Protein AF-A0A7Y5I190-F1 (afdb_monomer_lite)

Foldseek 3Di:
DVVVVVVVVVVVVVVPDPQQCWDWDAPVVVRDIDIGRDAWDWDWDFDQFLNDTWIKIKTWDDTPNDIDMDIDTDDPDPVCVVRRVVVVVVVVVVVDPDDD

Structure (mmCIF, N/CA/C/O backbone):
data_AF-A0A7Y5I190-F1
#
_entry.id   AF-A0A7Y5I190-F1
#
loop_
_atom_site.group_PDB
_atom_site.id
_atom_site.type_symbol
_atom_site.label_atom_id
_atom_site.label_alt_id
_atom_site.label_comp_id
_atom_site.label_asym_id
_atom_site.label_entity_id
_atom_site.label_seq_id
_atom_site.pdbx_PDB_ins_code
_atom_site.Cartn_x
_atom_site.Cartn_y
_atom_site.Cartn_z
_atom_site.occupancy
_atom_site.B_iso_or_equiv
_atom_site.auth_seq_id
_atom_site.auth_comp_id
_atom_site.auth_asym_id
_atom_site.auth_atom_id
_atom_site.pdbx_PDB_model_num
ATOM 1 N N . MET A 1 1 ? 42.338 -8.702 -14.080 1.00 54.78 1 MET A N 1
ATOM 2 C CA . MET A 1 1 ? 41.986 -7.382 -13.494 1.00 54.78 1 MET A CA 1
ATOM 3 C C . MET A 1 1 ? 41.128 -6.496 -14.402 1.00 54.78 1 MET A C 1
ATOM 5 O O . MET A 1 1 ? 40.076 -6.086 -13.943 1.00 54.78 1 MET A O 1
ATOM 9 N N . LYS A 1 2 ? 41.489 -6.226 -15.670 1.00 59.78 2 LYS A N 1
ATOM 10 C CA . LYS A 1 2 ? 40.687 -5.365 -16.580 1.00 59.78 2 LYS A CA 1
ATOM 11 C C . LYS A 1 2 ? 39.249 -5.853 -16.837 1.00 59.78 2 LYS A C 1
ATOM 13 O O . LYS A 1 2 ? 38.330 -5.047 -16.836 1.00 59.78 2 LYS A O 1
ATOM 18 N N . ILE A 1 3 ? 39.055 -7.167 -16.978 1.00 68.62 3 ILE A N 1
ATOM 19 C CA . ILE A 1 3 ? 37.728 -7.774 -17.205 1.00 68.62 3 ILE A CA 1
ATOM 20 C C . ILE A 1 3 ? 36.817 -7.602 -15.976 1.00 68.62 3 ILE A C 1
ATOM 22 O O . ILE A 1 3 ? 35.641 -7.294 -16.115 1.00 68.62 3 ILE A O 1
ATOM 26 N N . ILE A 1 4 ? 37.381 -7.712 -14.768 1.00 73.69 4 ILE A N 1
ATOM 27 C CA . ILE A 1 4 ? 36.642 -7.558 -13.504 1.00 73.69 4 ILE A CA 1
ATOM 28 C C . ILE A 1 4 ? 36.184 -6.103 -13.327 1.00 73.69 4 ILE A C 1
ATOM 30 O O . ILE A 1 4 ? 35.048 -5.858 -12.936 1.00 73.69 4 ILE A O 1
ATOM 34 N N . LEU A 1 5 ? 37.040 -5.137 -13.682 1.00 74.31 5 LEU A N 1
ATOM 35 C CA . LEU A 1 5 ? 36.702 -3.713 -13.621 1.00 74.31 5 LEU A CA 1
ATOM 36 C C . LEU A 1 5 ? 35.617 -3.330 -14.644 1.00 74.31 5 LEU A C 1
ATOM 38 O O . LEU A 1 5 ? 34.714 -2.564 -14.319 1.00 74.31 5 LEU A O 1
ATOM 42 N N . GLY A 1 6 ? 35.665 -3.903 -15.852 1.00 80.00 6 GLY A N 1
ATOM 43 C CA . GLY A 1 6 ? 34.628 -3.704 -16.869 1.00 80.00 6 GLY A CA 1
ATOM 44 C C . GLY A 1 6 ? 33.269 -4.284 -16.462 1.00 80.00 6 GLY A C 1
ATOM 45 O O . GLY A 1 6 ? 32.241 -3.639 -16.651 1.00 80.00 6 GLY A O 1
ATOM 46 N N . MET A 1 7 ? 33.260 -5.465 -15.840 1.00 78.50 7 MET A N 1
ATOM 47 C CA . MET A 1 7 ? 32.030 -6.117 -15.381 1.00 78.50 7 MET A CA 1
ATOM 48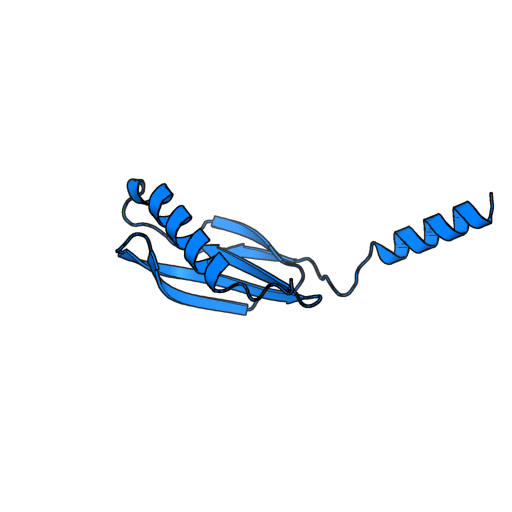 C C . MET A 1 7 ? 31.394 -5.387 -14.189 1.00 78.50 7 MET A C 1
ATOM 50 O O . MET A 1 7 ? 30.175 -5.240 -14.140 1.00 78.50 7 MET A O 1
ATOM 54 N N . ALA A 1 8 ? 32.212 -4.860 -13.272 1.00 77.44 8 ALA A N 1
ATOM 55 C CA . ALA A 1 8 ? 31.733 -4.022 -12.175 1.00 77.44 8 ALA A CA 1
ATOM 56 C C . ALA A 1 8 ? 31.086 -2.723 -12.686 1.00 77.44 8 ALA A C 1
ATOM 58 O O . ALA A 1 8 ? 30.018 -2.344 -12.214 1.00 77.44 8 ALA A O 1
ATOM 59 N N . ALA A 1 9 ? 31.685 -2.072 -13.690 1.00 77.94 9 ALA A N 1
ATOM 60 C CA . ALA A 1 9 ? 31.123 -0.859 -14.283 1.00 77.94 9 ALA A CA 1
ATOM 61 C C . ALA A 1 9 ? 29.765 -1.116 -14.965 1.00 77.94 9 ALA A C 1
ATOM 63 O O . ALA A 1 9 ? 28.830 -0.339 -14.783 1.00 77.94 9 ALA A O 1
ATOM 64 N N . LEU A 1 10 ? 29.625 -2.230 -15.692 1.00 77.25 10 LEU A N 1
ATOM 65 C CA . LEU A 1 10 ? 28.369 -2.588 -16.359 1.00 77.25 10 LEU A CA 1
ATOM 66 C C . LEU A 1 10 ? 27.243 -2.906 -15.355 1.00 77.25 10 LEU A C 1
ATOM 68 O O . LEU A 1 10 ? 26.099 -2.508 -15.565 1.00 77.25 10 LEU A O 1
ATOM 72 N N . ALA A 1 11 ? 27.574 -3.564 -14.238 1.00 75.00 11 ALA A N 1
ATOM 73 C CA . ALA A 1 11 ? 26.622 -3.862 -13.167 1.00 75.00 11 ALA A CA 1
ATOM 74 C C . ALA A 1 11 ? 26.097 -2.592 -12.470 1.00 75.00 11 ALA A C 1
ATOM 76 O O . ALA A 1 11 ? 24.920 -2.521 -12.125 1.00 75.00 11 ALA A O 1
ATOM 77 N N . ILE A 1 12 ? 26.943 -1.568 -12.310 1.00 74.75 12 ILE A N 1
ATOM 78 C CA . ILE A 1 12 ? 26.544 -0.280 -11.722 1.00 74.75 12 ILE A CA 1
ATOM 79 C C . ILE A 1 12 ? 25.584 0.477 -12.653 1.00 74.75 12 ILE A C 1
ATOM 81 O O . ILE A 1 12 ? 24.626 1.081 -12.176 1.00 74.75 12 ILE A O 1
ATOM 85 N N . LEU A 1 13 ? 25.786 0.418 -13.975 1.00 69.62 13 LEU A N 1
ATOM 86 C CA . LEU A 1 13 ? 24.873 1.054 -14.935 1.00 69.62 13 LEU A CA 1
ATOM 87 C C . LEU A 1 13 ? 23.501 0.368 -14.975 1.00 69.62 13 LEU A C 1
ATOM 89 O O . LEU A 1 13 ? 22.491 1.058 -15.077 1.00 69.62 13 LEU A O 1
ATOM 93 N N . ALA A 1 14 ? 23.452 -0.960 -14.838 1.00 65.62 14 ALA A N 1
ATOM 94 C CA . ALA A 1 14 ? 22.190 -1.697 -14.743 1.00 65.62 14 ALA A CA 1
ATOM 95 C C . ALA A 1 14 ? 21.414 -1.407 -13.440 1.00 65.62 14 ALA A C 1
ATOM 97 O O . ALA A 1 14 ? 20.200 -1.595 -13.398 1.00 65.62 14 ALA A O 1
ATOM 98 N N . ALA A 1 15 ? 22.086 -0.925 -12.386 1.00 63.56 15 ALA A N 1
ATOM 99 C CA . ALA A 1 15 ? 21.438 -0.536 -11.132 1.00 63.56 15 ALA A CA 1
ATOM 100 C C . ALA A 1 15 ? 20.673 0.801 -11.230 1.00 63.56 15 ALA A C 1
ATOM 102 O O . ALA A 1 15 ? 19.763 1.049 -10.439 1.00 63.56 15 ALA A O 1
ATOM 103 N N . CYS A 1 16 ? 20.987 1.649 -12.215 1.00 67.19 16 CYS A N 1
ATOM 104 C CA . CYS A 1 16 ? 20.157 2.797 -12.569 1.00 67.19 16 CYS A CA 1
ATOM 105 C C . CYS A 1 16 ? 19.048 2.330 -13.522 1.00 67.19 16 CYS A C 1
ATOM 107 O O . CYS A 1 16 ? 19.223 2.391 -14.734 1.00 67.19 16 CYS A O 1
ATOM 109 N N . SER A 1 17 ? 17.914 1.853 -12.994 1.00 67.00 17 SER A N 1
ATOM 110 C CA . SER A 1 17 ? 16.752 1.491 -13.824 1.00 67.00 17 SER A CA 1
ATOM 111 C C . SER A 1 17 ? 15.957 2.747 -14.214 1.00 67.00 17 SER A C 1
ATOM 113 O O . SER A 1 17 ? 15.251 3.295 -13.364 1.00 67.00 17 SER A O 1
ATOM 115 N N . PRO A 1 18 ? 16.016 3.223 -15.478 1.00 68.88 18 PRO A N 1
ATOM 116 C CA . PRO A 1 18 ? 15.226 4.376 -15.915 1.00 68.88 18 PRO A CA 1
ATOM 117 C C . PRO A 1 18 ? 13.719 4.083 -15.932 1.00 68.88 18 PRO A C 1
ATOM 119 O O . PRO A 1 18 ? 12.922 5.020 -15.942 1.00 68.88 18 PRO A O 1
ATOM 122 N N . ALA A 1 19 ? 13.326 2.805 -15.927 1.00 76.81 19 ALA A N 1
ATOM 123 C CA . ALA A 1 19 ? 11.929 2.397 -15.889 1.00 76.81 19 ALA A CA 1
ATOM 124 C C . ALA A 1 19 ? 11.276 2.638 -14.516 1.00 76.81 19 ALA A C 1
ATOM 126 O O . ALA A 1 19 ? 10.074 2.885 -14.443 1.00 76.81 19 ALA A O 1
ATOM 127 N N . LEU A 1 20 ? 12.068 2.637 -13.435 1.00 87.81 20 LEU A N 1
ATOM 128 C CA . LEU A 1 20 ? 11.606 2.927 -12.076 1.00 87.81 20 LEU A CA 1
ATOM 129 C C . LEU A 1 20 ? 11.921 4.383 -11.717 1.00 87.81 20 LEU A C 1
ATOM 131 O O . LEU A 1 20 ? 12.926 4.710 -11.084 1.00 87.81 20 LEU A O 1
ATOM 135 N N . ASN A 1 21 ? 11.035 5.281 -12.129 1.00 88.94 21 ASN A N 1
ATOM 136 C CA . ASN A 1 21 ? 11.102 6.699 -11.811 1.00 88.94 21 ASN A CA 1
ATOM 137 C C . ASN A 1 21 ? 10.549 6.968 -10.400 1.00 88.94 21 ASN A C 1
ATOM 139 O O . ASN A 1 21 ? 9.392 7.360 -10.234 1.00 88.94 21 ASN A O 1
ATOM 143 N N . TRP A 1 22 ? 11.386 6.735 -9.386 1.00 90.38 22 TRP A N 1
ATOM 144 C CA . TRP A 1 22 ? 11.035 6.927 -7.978 1.00 90.38 22 TRP A CA 1
ATOM 145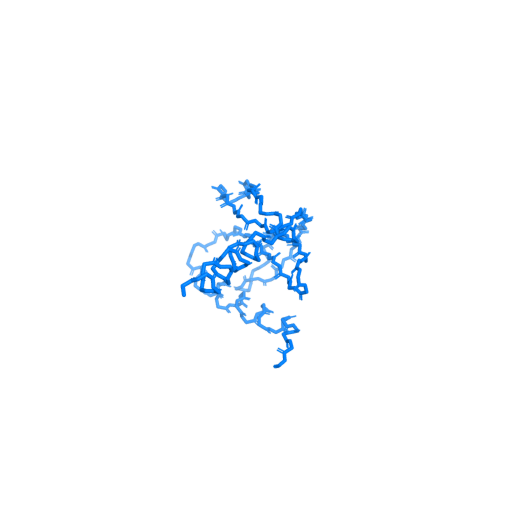 C C . TRP A 1 22 ? 10.682 8.379 -7.660 1.00 90.38 22 TRP A C 1
ATOM 147 O O . TRP A 1 22 ? 11.477 9.299 -7.865 1.00 90.38 22 TRP A O 1
ATOM 157 N N . ARG A 1 23 ? 9.479 8.581 -7.124 1.00 92.50 23 ARG A N 1
ATOM 158 C CA . ARG A 1 23 ? 8.933 9.888 -6.755 1.00 92.50 23 ARG A CA 1
ATOM 159 C C . ARG A 1 23 ? 8.269 9.812 -5.395 1.00 92.50 23 ARG A C 1
ATOM 161 O O . ARG A 1 23 ? 7.575 8.847 -5.082 1.00 92.50 23 ARG A O 1
ATOM 168 N N . GLN A 1 24 ? 8.434 10.875 -4.617 1.00 95.25 24 GLN A N 1
ATOM 169 C CA . GLN A 1 24 ? 7.688 11.055 -3.380 1.00 95.25 24 GLN A CA 1
ATOM 170 C C . GLN A 1 24 ? 6.252 11.480 -3.682 1.00 95.25 24 GLN A C 1
ATOM 172 O O . GLN A 1 24 ? 6.008 12.349 -4.520 1.00 95.25 24 GLN A O 1
ATOM 177 N N . VAL A 1 25 ? 5.306 10.865 -2.982 1.00 93.75 25 VAL A N 1
ATOM 178 C CA . VAL A 1 25 ? 3.870 11.112 -3.112 1.00 93.75 25 VAL A CA 1
ATOM 179 C C . VAL A 1 25 ? 3.281 11.343 -1.725 1.00 93.75 25 VAL A C 1
ATOM 181 O O . VAL A 1 25 ? 3.641 10.660 -0.767 1.00 93.75 25 VAL A O 1
ATOM 184 N N . SER A 1 26 ? 2.389 12.326 -1.605 1.00 93.50 26 SER A N 1
ATOM 185 C CA . SER A 1 26 ? 1.765 12.689 -0.329 1.00 93.50 26 SER A CA 1
ATOM 186 C C . SER A 1 26 ? 0.388 12.039 -0.184 1.00 93.50 26 SER A C 1
ATOM 188 O O . SER A 1 26 ? -0.492 12.210 -1.036 1.00 93.50 26 SER A O 1
ATOM 190 N N . LEU A 1 27 ? 0.203 11.294 0.905 1.00 90.38 27 LEU A N 1
ATOM 191 C CA . LEU A 1 27 ? -1.079 10.789 1.388 1.00 90.38 27 LEU A CA 1
ATOM 192 C C . LEU A 1 27 ? -1.563 11.742 2.482 1.00 90.38 27 LEU A C 1
ATOM 194 O O . LEU A 1 27 ? -1.387 11.478 3.675 1.00 90.38 27 LEU A O 1
ATOM 198 N N . ALA A 1 28 ? -2.133 12.876 2.072 1.00 89.56 28 ALA A N 1
ATOM 199 C CA . ALA A 1 28 ? -2.594 13.923 2.983 1.00 89.56 28 ALA A CA 1
ATOM 200 C C . ALA A 1 28 ? -3.594 13.390 4.026 1.00 89.56 28 ALA A C 1
ATOM 202 O O . ALA A 1 28 ? -3.581 13.818 5.177 1.00 89.56 28 ALA A O 1
ATOM 203 N N . GLU A 1 29 ? -4.395 12.395 3.650 1.00 88.75 29 GLU A N 1
ATOM 204 C CA . GLU A 1 29 ? -5.436 11.771 4.469 1.00 88.75 29 GLU A CA 1
ATOM 205 C C . GLU A 1 29 ? -4.868 11.030 5.691 1.00 88.75 29 GLU A C 1
ATOM 207 O O . GLU A 1 29 ? -5.516 10.940 6.741 1.00 88.75 29 GLU A O 1
ATOM 212 N N . ALA A 1 30 ? -3.637 10.531 5.551 1.00 87.38 30 ALA A N 1
ATOM 213 C CA . ALA A 1 30 ? -2.887 9.837 6.591 1.00 87.38 30 ALA A CA 1
ATOM 214 C C . ALA A 1 30 ? -1.727 10.673 7.161 1.00 87.38 30 ALA A C 1
ATOM 216 O O . ALA A 1 30 ? -1.087 10.240 8.115 1.00 87.38 30 ALA A O 1
ATOM 217 N N . GLY A 1 31 ? -1.435 11.847 6.588 1.00 92.06 31 GLY A N 1
ATOM 218 C CA . GLY A 1 31 ? -0.238 12.622 6.923 1.00 92.06 31 GLY A CA 1
ATOM 219 C C . GLY A 1 31 ? 1.067 11.881 6.605 1.00 92.06 31 GLY A C 1
ATOM 220 O O . GLY A 1 31 ? 2.056 12.055 7.312 1.00 92.06 31 GLY A O 1
ATOM 221 N N . LEU A 1 32 ? 1.064 11.024 5.576 1.00 91.19 32 LEU A N 1
ATOM 222 C CA . LEU A 1 32 ? 2.200 10.172 5.212 1.00 91.19 32 LEU A CA 1
ATOM 223 C C . LEU A 1 32 ? 2.796 10.574 3.864 1.00 91.19 32 LEU A C 1
ATOM 225 O O . LEU A 1 32 ? 2.101 11.057 2.972 1.00 91.19 32 LEU A O 1
ATOM 229 N N . VAL A 1 33 ? 4.086 10.293 3.696 1.00 94.88 33 VAL A N 1
ATOM 230 C CA . VAL A 1 33 ? 4.774 10.359 2.405 1.00 94.88 33 VAL A CA 1
ATOM 231 C C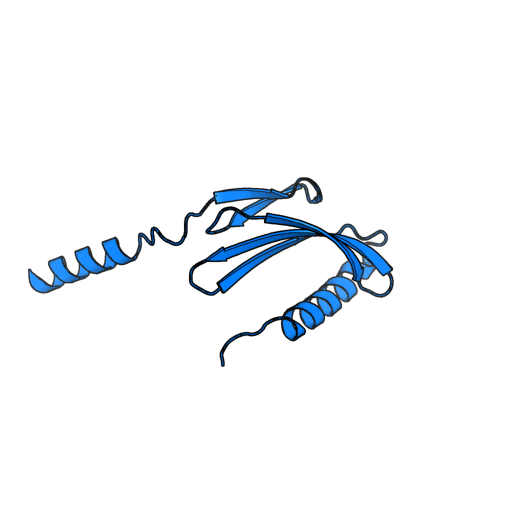 . VAL A 1 33 ? 5.225 8.954 2.037 1.00 94.88 33 VAL A C 1
ATOM 233 O O . VAL A 1 33 ? 5.850 8.269 2.845 1.00 94.88 33 VAL A O 1
ATOM 236 N N . ALA A 1 34 ? 4.913 8.532 0.817 1.00 94.38 34 ALA A N 1
ATOM 237 C CA . ALA A 1 34 ? 5.379 7.273 0.253 1.00 94.38 34 ALA A CA 1
ATOM 238 C C . ALA A 1 34 ? 6.262 7.531 -0.973 1.00 94.38 34 ALA A C 1
ATOM 240 O O . ALA A 1 34 ? 6.234 8.616 -1.550 1.00 94.38 34 ALA A O 1
ATOM 24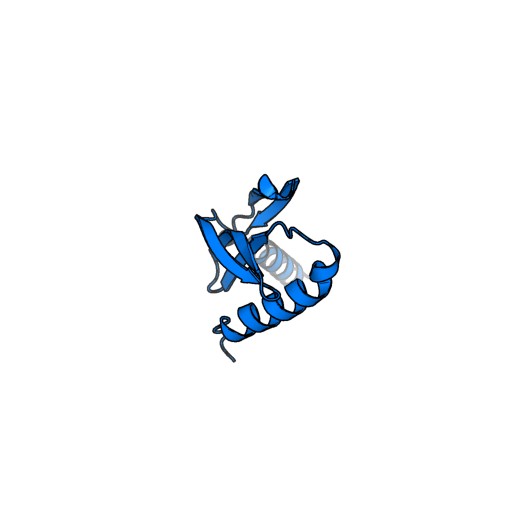1 N N . SER A 1 35 ? 7.045 6.530 -1.372 1.00 95.44 35 SER A N 1
ATOM 242 C CA . SER A 1 35 ? 7.831 6.560 -2.606 1.00 95.44 35 SER A CA 1
ATOM 243 C C . SER A 1 35 ? 7.260 5.536 -3.580 1.00 95.44 35 SER A C 1
ATOM 245 O O . SER A 1 35 ? 7.141 4.364 -3.223 1.00 95.44 35 SER A O 1
ATOM 247 N N . LEU A 1 36 ? 6.888 5.974 -4.782 1.00 95.56 36 LEU A N 1
ATOM 248 C CA . LEU A 1 36 ? 6.384 5.106 -5.850 1.00 95.56 36 LEU A CA 1
ATOM 249 C C . LEU A 1 36 ? 7.308 5.187 -7.073 1.00 95.56 36 LEU A C 1
ATOM 251 O O . LEU A 1 36 ? 7.828 6.266 -7.355 1.00 95.56 36 LEU A O 1
ATOM 255 N N . PRO A 1 37 ? 7.515 4.081 -7.811 1.00 94.50 37 PRO A N 1
ATOM 256 C CA . PRO A 1 37 ? 8.457 4.020 -8.933 1.00 94.50 37 PRO A CA 1
ATOM 257 C C . PRO A 1 37 ? 7.904 4.611 -10.240 1.00 94.50 37 PRO A C 1
ATOM 259 O O . PRO A 1 37 ? 8.521 4.489 -11.294 1.00 94.50 37 PRO A O 1
ATOM 262 N N . CYS A 1 38 ? 6.722 5.218 -10.201 1.00 93.19 38 CYS A N 1
ATOM 263 C CA . CYS A 1 38 ? 6.034 5.792 -11.346 1.00 93.19 38 CYS A CA 1
ATOM 264 C C . CYS A 1 38 ? 5.084 6.900 -10.883 1.00 93.19 38 CYS A C 1
ATOM 266 O O . CYS A 1 38 ? 4.874 7.113 -9.686 1.00 93.19 38 CYS A O 1
ATOM 268 N N . LYS A 1 39 ? 4.512 7.641 -11.839 1.00 94.06 39 LYS A N 1
ATOM 269 C CA . LYS A 1 39 ? 3.453 8.610 -11.543 1.00 94.06 39 LYS A CA 1
ATOM 270 C C . LYS A 1 39 ? 2.197 7.841 -11.105 1.00 94.06 39 LYS A C 1
ATOM 272 O O . LYS A 1 39 ? 1.700 7.062 -11.914 1.00 94.06 39 LYS A O 1
ATOM 277 N N . PRO A 1 40 ? 1.683 8.049 -9.882 1.00 95.31 40 PRO A N 1
ATOM 278 C CA . PRO A 1 40 ? 0.488 7.352 -9.438 1.00 95.31 40 PRO A CA 1
ATOM 279 C C . PRO A 1 40 ? -0.789 7.983 -9.975 1.00 95.31 40 PRO A C 1
ATOM 281 O O . PRO A 1 40 ? -0.886 9.209 -10.099 1.00 95.31 40 PRO A O 1
ATOM 284 N N . ASP A 1 41 ? -1.791 7.135 -10.149 1.00 95.25 41 ASP A N 1
ATOM 285 C CA . ASP A 1 41 ? -3.186 7.542 -10.181 1.00 95.25 41 ASP A CA 1
ATOM 286 C C . ASP A 1 41 ? -3.767 7.475 -8.766 1.00 95.25 41 ASP A C 1
ATOM 288 O O . ASP A 1 41 ? -3.337 6.670 -7.933 1.00 95.25 41 ASP A O 1
ATOM 292 N N . ARG A 1 42 ? -4.740 8.345 -8.480 1.00 94.69 42 ARG A N 1
ATOM 293 C CA . ARG A 1 42 ? -5.453 8.378 -7.199 1.00 94.69 42 ARG A CA 1
ATOM 294 C C . ARG A 1 42 ? -6.875 7.880 -7.396 1.00 94.69 42 ARG A C 1
ATOM 296 O O . ARG A 1 42 ? -7.582 8.360 -8.278 1.00 94.69 42 ARG A O 1
ATOM 303 N N . VAL A 1 43 ? -7.293 6.963 -6.534 1.00 94.44 43 VAL A N 1
ATOM 304 C CA . VAL A 1 43 ? -8.648 6.416 -6.504 1.00 94.44 43 VAL A CA 1
ATOM 305 C C . VAL A 1 43 ? -9.173 6.476 -5.079 1.00 94.44 43 VAL A C 1
ATOM 307 O O . VAL A 1 43 ? -8.464 6.152 -4.127 1.00 94.44 43 VAL A O 1
ATOM 310 N N . GLU A 1 44 ? -10.432 6.863 -4.940 1.00 95.19 44 GLU A N 1
ATOM 311 C CA . GLU A 1 44 ? -11.147 6.868 -3.673 1.00 95.19 44 GLU A CA 1
ATOM 312 C C . GLU A 1 44 ? -12.426 6.056 -3.821 1.00 95.19 44 GLU A C 1
ATOM 314 O O . GLU A 1 44 ? -13.181 6.233 -4.780 1.00 95.19 44 GLU A O 1
ATOM 319 N N . ARG A 1 45 ? -12.645 5.120 -2.899 1.00 94.12 45 ARG A N 1
ATOM 320 C CA . ARG A 1 45 ? -13.835 4.267 -2.906 1.00 94.12 45 ARG A CA 1
ATOM 321 C C . ARG A 1 45 ? -14.240 3.874 -1.495 1.00 94.12 45 ARG A C 1
ATOM 323 O O . ARG A 1 45 ? -13.387 3.649 -0.638 1.00 94.12 45 ARG A O 1
ATOM 330 N N . ALA A 1 46 ? -15.543 3.735 -1.280 1.00 95.00 46 ALA A N 1
ATOM 331 C CA . ALA A 1 46 ? -16.060 3.073 -0.092 1.00 95.00 46 ALA A CA 1
ATOM 332 C C . ALA A 1 46 ? -15.764 1.567 -0.182 1.00 95.00 46 ALA A C 1
ATOM 334 O O . ALA A 1 46 ? -15.997 0.946 -1.224 1.00 95.00 46 ALA A O 1
ATOM 335 N N . VAL A 1 47 ? -15.226 0.992 0.891 1.00 93.75 47 VAL A N 1
ATOM 336 C CA . VAL A 1 47 ? -14.965 -0.447 1.020 1.00 93.75 47 VAL A CA 1
ATOM 337 C C . VAL A 1 47 ? -15.436 -0.938 2.377 1.00 93.75 47 VAL A C 1
ATOM 339 O O . VAL A 1 47 ? -15.343 -0.223 3.370 1.00 93.75 47 VAL A O 1
ATOM 342 N N . GLU A 1 48 ? -15.886 -2.185 2.431 1.00 92.88 48 GLU A N 1
ATOM 343 C CA . GLU A 1 48 ? -16.129 -2.859 3.701 1.00 92.88 48 GLU A CA 1
ATOM 344 C C . GLU A 1 48 ? -14.798 -3.294 4.317 1.00 92.88 48 GLU A C 1
ATOM 346 O O . GLU A 1 48 ? -14.023 -4.032 3.702 1.00 92.88 48 GLU A O 1
ATOM 351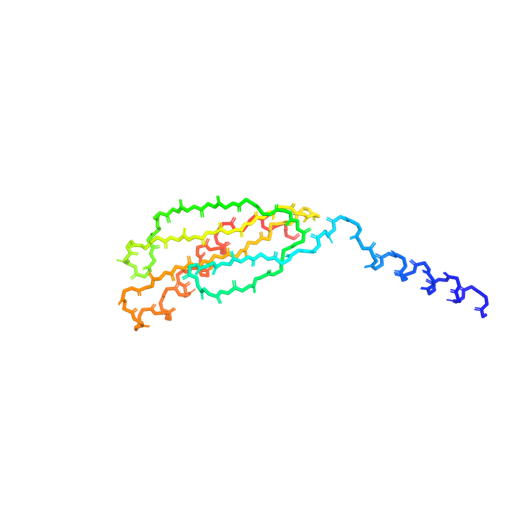 N N . LEU A 1 49 ? -14.526 -2.841 5.539 1.00 93.25 49 LEU A N 1
ATOM 352 C CA . LEU A 1 49 ? -13.334 -3.193 6.296 1.00 93.25 49 LEU A CA 1
ATOM 353 C C . LEU A 1 49 ? -13.709 -3.450 7.755 1.00 93.25 49 LEU A C 1
ATOM 355 O O . LEU A 1 49 ? -14.309 -2.603 8.412 1.00 93.25 49 LEU A O 1
ATOM 359 N N . ALA A 1 50 ? -13.383 -4.645 8.255 1.00 90.06 50 ALA A N 1
ATOM 360 C CA . ALA A 1 50 ? -13.768 -5.093 9.599 1.00 90.06 50 ALA A CA 1
ATOM 361 C C . ALA A 1 50 ? -15.284 -4.970 9.899 1.00 90.06 50 ALA A C 1
ATOM 363 O O . ALA A 1 50 ? -15.673 -4.703 11.031 1.00 90.06 50 ALA A O 1
ATOM 364 N N . GLY A 1 51 ? -16.135 -5.172 8.883 1.00 89.56 51 GLY A N 1
ATOM 365 C CA . GLY A 1 51 ? -17.596 -5.077 9.010 1.00 89.56 51 GLY A CA 1
ATOM 366 C C . GLY A 1 51 ? -18.136 -3.645 9.034 1.00 89.56 51 GLY A C 1
ATOM 367 O O . GLY A 1 51 ? -19.285 -3.436 9.415 1.00 89.56 51 GLY A O 1
ATOM 368 N N . THR A 1 52 ? -17.305 -2.667 8.667 1.00 91.50 52 THR A N 1
ATOM 369 C CA . THR A 1 52 ? -17.692 -1.261 8.561 1.00 91.50 52 THR A CA 1
ATOM 370 C C . THR A 1 52 ? -17.336 -0.710 7.186 1.00 91.50 52 THR A C 1
ATOM 372 O O . THR A 1 52 ? -16.216 -0.903 6.710 1.00 91.50 52 THR A O 1
ATOM 375 N N . SER A 1 53 ? -18.258 0.032 6.573 1.00 93.38 53 SER A N 1
ATOM 376 C CA . SER A 1 53 ? -17.962 0.815 5.375 1.00 93.38 53 SER A CA 1
ATOM 377 C C . SER A 1 53 ? -17.017 1.962 5.730 1.00 93.38 53 SER A C 1
ATOM 379 O O . SER A 1 53 ? -17.380 2.863 6.492 1.00 93.38 53 SER A O 1
ATOM 381 N N . VAL A 1 54 ? -15.824 1.964 5.139 1.00 94.19 54 VAL A N 1
ATOM 382 C CA . VAL A 1 54 ? -14.823 3.027 5.281 1.00 94.19 54 VAL A CA 1
ATOM 383 C C . VAL A 1 54 ? -14.437 3.587 3.919 1.00 94.19 54 VAL A C 1
ATOM 385 O O . VAL A 1 54 ? -14.341 2.861 2.928 1.00 94.19 54 VAL A O 1
ATOM 388 N N . THR A 1 55 ? -14.181 4.891 3.864 1.00 95.38 55 THR A N 1
ATOM 389 C CA . THR A 1 55 ? -13.592 5.517 2.680 1.00 95.38 55 THR A CA 1
ATOM 390 C C . THR A 1 55 ? -12.111 5.172 2.622 1.00 95.38 55 THR A C 1
ATOM 392 O O . THR A 1 55 ? -11.344 5.498 3.532 1.00 95.38 55 THR A O 1
ATOM 395 N N . MET A 1 56 ? -11.712 4.490 1.554 1.00 95.00 56 MET A N 1
ATOM 396 C CA . MET A 1 56 ? -10.328 4.138 1.289 1.00 95.00 56 MET A CA 1
ATOM 397 C C . MET A 1 56 ? -9.772 5.025 0.182 1.00 95.00 56 MET A C 1
ATOM 399 O O . MET A 1 56 ? -10.303 5.046 -0.930 1.00 95.00 56 MET A O 1
ATOM 403 N N . HIS A 1 57 ? -8.665 5.698 0.481 1.00 95.56 57 HIS A N 1
ATOM 404 C CA . HIS A 1 57 ? -7.878 6.451 -0.487 1.00 95.56 57 HIS A CA 1
ATOM 405 C C . HIS A 1 57 ? -6.696 5.587 -0.910 1.00 95.56 57 HIS A C 1
ATOM 407 O O . HIS A 1 57 ? -5.956 5.072 -0.069 1.00 95.56 57 HIS A O 1
ATOM 413 N N . MET A 1 58 ? -6.516 5.410 -2.211 1.00 94.69 58 MET A N 1
ATOM 414 C CA . MET A 1 58 ? -5.449 4.599 -2.777 1.00 94.69 58 MET A CA 1
ATOM 415 C C . MET A 1 58 ? -4.694 5.408 -3.826 1.00 94.69 58 MET A C 1
ATOM 417 O O . MET A 1 58 ? -5.290 6.088 -4.659 1.00 94.69 58 MET A O 1
ATOM 421 N N . MET A 1 59 ? -3.370 5.312 -3.787 1.00 96.19 59 MET A N 1
ATOM 422 C CA . MET A 1 59 ? -2.496 5.745 -4.868 1.00 96.19 59 MET A CA 1
ATOM 423 C C . MET A 1 59 ? -1.715 4.551 -5.381 1.00 96.19 59 MET A C 1
ATOM 425 O O . MET A 1 59 ? -1.138 3.813 -4.582 1.00 96.19 59 MET A O 1
ATOM 429 N N . GLY A 1 60 ? -1.658 4.377 -6.695 1.00 94.75 60 GLY A N 1
ATOM 430 C CA . GLY A 1 60 ? -0.885 3.294 -7.279 1.00 94.75 60 GLY A CA 1
ATOM 431 C C . GLY A 1 60 ? -0.543 3.517 -8.739 1.00 94.75 60 GLY A C 1
ATOM 432 O O . GLY A 1 60 ? -1.087 4.405 -9.391 1.00 94.75 60 GLY A O 1
ATOM 433 N N . CYS A 1 61 ? 0.402 2.725 -9.223 1.00 94.31 61 CYS A N 1
ATOM 434 C CA . CYS A 1 61 ? 0.805 2.686 -10.618 1.00 94.31 61 CYS A CA 1
ATOM 435 C C . CYS A 1 61 ? 1.419 1.327 -10.961 1.00 94.31 61 CYS A C 1
ATOM 437 O O . CYS A 1 61 ? 1.773 0.540 -10.079 1.00 94.31 61 CYS A O 1
ATOM 439 N N . GLU A 1 62 ? 1.542 1.061 -12.255 1.00 92.75 62 GLU A N 1
ATOM 440 C CA . GLU A 1 62 ? 2.216 -0.119 -12.781 1.00 92.75 62 GLU A CA 1
ATOM 441 C C . GLU A 1 62 ? 3.592 0.274 -13.323 1.00 92.75 62 GLU A C 1
ATOM 443 O O . GLU A 1 62 ? 3.720 1.232 -14.089 1.00 92.75 62 GLU A O 1
ATOM 448 N N . ALA A 1 63 ? 4.626 -0.457 -12.914 1.00 92.25 63 ALA A N 1
ATOM 449 C CA . ALA A 1 63 ? 5.981 -0.316 -13.433 1.00 92.25 63 ALA A CA 1
ATOM 450 C C . ALA A 1 63 ? 6.668 -1.680 -13.449 1.00 92.25 63 ALA A C 1
ATOM 452 O O . ALA A 1 63 ? 6.487 -2.473 -12.526 1.00 92.25 63 ALA A O 1
ATOM 453 N N . GLU A 1 64 ? 7.447 -1.962 -14.495 1.00 89.56 64 GLU A N 1
ATOM 454 C CA . GLU A 1 64 ? 8.165 -3.237 -14.657 1.00 89.56 64 GLU A CA 1
ATOM 455 C C . GLU A 1 64 ? 7.262 -4.478 -14.493 1.00 89.56 64 GLU A C 1
ATOM 457 O O . GLU A 1 64 ? 7.652 -5.485 -13.909 1.00 89.56 64 GLU A O 1
ATOM 462 N N . GLY A 1 65 ? 6.018 -4.398 -14.982 1.00 88.38 65 GLY A N 1
ATOM 463 C CA . GLY A 1 65 ? 5.045 -5.493 -14.894 1.00 88.38 65 GLY A CA 1
ATOM 464 C C . GLY A 1 65 ? 4.506 -5.770 -13.485 1.00 88.38 65 GLY A C 1
ATOM 465 O O . GLY A 1 65 ? 3.810 -6.765 -13.293 1.00 88.38 65 GLY A O 1
ATOM 466 N N . ALA A 1 66 ? 4.799 -4.909 -12.507 1.00 89.25 66 ALA A N 1
ATOM 467 C CA . ALA A 1 66 ? 4.301 -5.009 -11.142 1.00 89.25 66 ALA A CA 1
ATOM 468 C C . ALA A 1 66 ? 3.402 -3.818 -10.781 1.00 89.25 66 ALA A C 1
ATOM 470 O O . ALA A 1 66 ? 3.640 -2.680 -11.192 1.00 89.25 66 ALA A O 1
ATOM 471 N N . THR A 1 67 ? 2.381 -4.077 -9.965 1.00 91.62 67 THR A N 1
ATOM 472 C CA . THR A 1 67 ? 1.515 -3.041 -9.395 1.00 91.62 67 THR A CA 1
ATOM 473 C C . THR A 1 67 ? 2.077 -2.577 -8.055 1.00 91.62 67 THR A C 1
ATOM 475 O O . THR A 1 67 ? 2.193 -3.360 -7.111 1.00 91.62 67 THR A O 1
ATOM 478 N N . PHE A 1 68 ? 2.371 -1.284 -7.946 1.00 93.12 68 PHE A N 1
ATOM 479 C CA . PHE A 1 68 ? 2.766 -0.632 -6.702 1.00 93.12 68 PHE A CA 1
ATOM 480 C C . PHE A 1 68 ? 1.605 0.219 -6.213 1.00 93.12 68 PHE A C 1
ATOM 482 O O . PHE A 1 68 ? 1.114 1.071 -6.951 1.00 93.12 68 PHE A O 1
ATOM 489 N N . ALA A 1 69 ? 1.164 0.013 -4.975 1.00 93.94 69 ALA A N 1
ATOM 490 C CA . ALA A 1 69 ? 0.058 0.770 -4.412 1.00 93.94 69 ALA A CA 1
ATOM 491 C C . ALA A 1 69 ? 0.251 1.029 -2.918 1.00 93.94 69 ALA A C 1
ATOM 493 O O . ALA A 1 69 ? 0.777 0.193 -2.184 1.00 93.94 69 ALA A O 1
ATOM 494 N N . VAL A 1 70 ? -0.232 2.182 -2.468 1.00 94.62 70 VAL A N 1
ATOM 495 C CA . VAL A 1 70 ? -0.373 2.536 -1.056 1.00 94.62 70 VAL A CA 1
ATOM 496 C C . VAL A 1 70 ? -1.819 2.945 -0.831 1.00 94.62 70 VAL A C 1
ATOM 498 O O . VAL A 1 70 ? -2.357 3.771 -1.567 1.00 94.62 70 VAL A O 1
ATOM 501 N N . ALA A 1 71 ? -2.447 2.357 0.181 1.00 93.69 71 ALA A N 1
ATOM 502 C CA . ALA A 1 71 ? -3.815 2.660 0.566 1.00 93.69 71 ALA A CA 1
ATOM 503 C C . ALA A 1 71 ? -3.872 3.110 2.023 1.00 93.69 71 ALA A C 1
ATOM 505 O O . ALA A 1 71 ? -3.145 2.588 2.871 1.00 93.69 71 ALA A O 1
ATOM 506 N N . CYS A 1 72 ? -4.759 4.054 2.314 1.00 94.62 72 CYS A N 1
ATOM 507 C CA . CYS A 1 72 ? -5.085 4.466 3.667 1.00 94.62 72 CYS A CA 1
ATOM 508 C C . CYS A 1 72 ? -6.602 4.562 3.846 1.00 94.62 72 CYS A C 1
ATOM 510 O O . CYS A 1 72 ? -7.351 4.884 2.923 1.00 94.62 72 CYS A O 1
ATOM 512 N N . ALA A 1 73 ? -7.050 4.257 5.057 1.00 93.75 73 ALA A N 1
ATOM 513 C CA . ALA A 1 73 ? -8.433 4.404 5.475 1.00 93.75 73 ALA A CA 1
ATOM 514 C C . ALA A 1 73 ? -8.442 4.860 6.933 1.00 93.75 73 ALA A C 1
ATOM 516 O O . ALA A 1 73 ? -7.622 4.412 7.741 1.00 93.75 73 ALA A O 1
ATOM 517 N N . ARG A 1 74 ? -9.363 5.762 7.268 1.00 92.25 74 ARG A N 1
ATOM 518 C CA . ARG A 1 74 ? -9.587 6.185 8.649 1.00 92.25 74 ARG A CA 1
ATOM 519 C C . ARG A 1 74 ? -10.657 5.292 9.261 1.00 92.25 74 ARG A C 1
ATOM 521 O O . ARG A 1 74 ? -11.752 5.187 8.719 1.00 92.25 74 ARG A O 1
ATOM 528 N N . LEU A 1 75 ? -10.331 4.657 10.381 1.00 92.56 75 LEU A N 1
ATOM 529 C CA . LEU A 1 75 ? -11.290 3.877 11.157 1.00 92.56 75 LEU A CA 1
ATOM 530 C C . LEU A 1 75 ? -11.962 4.778 12.193 1.00 92.56 75 LEU A C 1
ATOM 532 O O . LEU A 1 75 ? -11.300 5.619 12.803 1.00 92.56 75 LEU A O 1
ATOM 536 N N . ASN A 1 76 ? -13.261 4.575 12.403 1.00 90.50 76 ASN A N 1
ATOM 537 C CA . ASN A 1 76 ? -14.012 5.277 13.447 1.00 90.50 76 ASN A CA 1
ATOM 538 C C . ASN A 1 76 ? -13.677 4.744 14.848 1.00 90.50 76 ASN A C 1
ATOM 540 O O . ASN A 1 76 ? -13.703 5.502 15.812 1.00 90.50 76 ASN A O 1
ATOM 544 N N . ASP A 1 77 ? -13.339 3.455 14.944 1.00 93.50 77 ASP A N 1
ATOM 545 C CA . ASP A 1 77 ? -12.927 2.795 16.179 1.00 93.50 77 ASP A CA 1
ATOM 546 C C . ASP A 1 77 ? -11.488 2.260 16.037 1.00 93.50 77 ASP A C 1
ATOM 548 O O . ASP A 1 77 ? -11.241 1.379 15.203 1.00 93.50 77 ASP A O 1
ATOM 552 N N . PRO A 1 78 ? -10.518 2.761 16.828 1.00 92.50 78 PRO A N 1
ATOM 553 C CA . PRO A 1 78 ? -9.141 2.276 16.789 1.00 92.50 78 PRO A CA 1
ATOM 554 C C . PRO A 1 78 ? -9.000 0.806 17.213 1.00 92.50 78 PRO A C 1
ATOM 556 O O . PRO A 1 78 ? -8.042 0.155 16.788 1.00 92.50 78 PRO A O 1
ATOM 559 N N . ALA A 1 79 ? -9.938 0.248 17.989 1.00 95.50 79 ALA A N 1
ATOM 560 C CA . ALA A 1 79 ? -9.910 -1.165 18.378 1.00 95.50 79 ALA A CA 1
ATOM 561 C C . ALA A 1 79 ? -10.043 -2.109 17.168 1.00 95.50 79 ALA A C 1
ATOM 563 O O . ALA A 1 79 ? -9.555 -3.241 17.201 1.00 95.50 79 ALA A O 1
ATOM 564 N N . LEU A 1 80 ? -10.631 -1.632 16.064 1.00 94.88 80 LEU A N 1
ATOM 565 C CA . LEU A 1 80 ? -10.792 -2.401 14.830 1.00 94.88 80 LEU A CA 1
ATOM 566 C C . LEU A 1 80 ? -9.513 -2.489 13.989 1.00 94.88 80 LEU A C 1
ATOM 568 O O . LEU A 1 80 ? -9.495 -3.249 13.023 1.00 94.88 80 LEU A O 1
ATOM 572 N N . ALA A 1 81 ? -8.435 -1.772 14.329 1.00 93.81 81 ALA A N 1
ATOM 573 C CA . ALA A 1 81 ? -7.220 -1.710 13.509 1.00 93.81 81 ALA A CA 1
ATOM 574 C C . ALA A 1 81 ? -6.636 -3.095 13.177 1.00 93.81 81 ALA A C 1
ATOM 576 O O . ALA A 1 81 ? -6.291 -3.362 12.026 1.00 93.81 81 ALA A O 1
ATOM 577 N N . GLY A 1 82 ? -6.577 -4.001 14.159 1.00 95.56 82 GLY A N 1
ATOM 578 C CA . GLY A 1 82 ? -6.089 -5.366 13.944 1.00 95.56 82 GLY A CA 1
ATOM 579 C C . GLY A 1 82 ? -6.968 -6.151 12.968 1.00 95.56 82 GLY A C 1
ATOM 580 O O . GLY A 1 82 ? -6.474 -6.675 11.971 1.00 95.56 82 GLY A O 1
ATOM 581 N N . ALA A 1 83 ? -8.282 -6.169 13.211 1.00 95.88 83 ALA A N 1
ATOM 582 C CA . ALA A 1 83 ? -9.247 -6.858 12.353 1.00 95.88 83 ALA A CA 1
ATOM 583 C C . ALA A 1 83 ? -9.272 -6.276 10.930 1.00 95.88 83 ALA A C 1
ATOM 585 O O . ALA A 1 83 ? -9.326 -7.022 9.950 1.00 95.88 83 ALA A O 1
ATOM 586 N N . ALA A 1 84 ? -9.173 -4.952 10.811 1.00 95.44 84 ALA A N 1
ATOM 587 C CA . ALA A 1 84 ? -9.102 -4.240 9.545 1.00 95.44 84 ALA A CA 1
ATOM 588 C C . ALA A 1 84 ? -7.856 -4.641 8.747 1.00 95.44 84 ALA A C 1
ATOM 590 O O . ALA A 1 84 ? -7.973 -4.977 7.571 1.00 95.44 84 ALA A O 1
ATOM 591 N N . LEU A 1 85 ? -6.677 -4.691 9.373 1.00 94.94 85 LEU A N 1
ATOM 592 C CA . LEU A 1 85 ? -5.445 -5.123 8.705 1.00 94.94 85 LEU A CA 1
ATOM 593 C C . LEU A 1 85 ? -5.492 -6.599 8.286 1.00 94.94 85 LEU A C 1
ATOM 595 O O . LEU A 1 85 ? -5.047 -6.931 7.185 1.00 94.94 85 LEU A O 1
ATOM 599 N N . THR A 1 86 ? -6.059 -7.481 9.115 1.00 96.00 86 THR A N 1
ATOM 600 C CA . THR A 1 86 ? -6.262 -8.895 8.757 1.00 96.00 86 THR A CA 1
ATOM 601 C C . THR A 1 86 ? -7.188 -9.036 7.549 1.00 96.00 86 THR A C 1
ATOM 603 O O . THR A 1 86 ? -6.845 -9.741 6.597 1.00 96.00 86 THR A O 1
ATOM 606 N N . HIS A 1 87 ? -8.327 -8.336 7.552 1.00 95.31 87 HIS A N 1
ATOM 607 C CA . HIS A 1 87 ? -9.271 -8.332 6.434 1.00 95.31 87 HIS A CA 1
ATOM 608 C C . HIS A 1 87 ? -8.617 -7.763 5.168 1.00 95.31 87 HIS A C 1
ATOM 610 O O . HIS A 1 87 ? -8.673 -8.386 4.108 1.00 95.31 87 HIS A O 1
ATOM 616 N N . TRP A 1 88 ? -7.945 -6.614 5.280 1.00 94.75 88 TRP A N 1
ATOM 617 C CA . TRP A 1 88 ? -7.249 -5.969 4.168 1.00 94.75 88 TRP A CA 1
ATOM 618 C C . TRP A 1 88 ? -6.216 -6.894 3.529 1.00 94.75 88 TRP A C 1
ATOM 620 O O . TRP A 1 88 ? -6.204 -7.057 2.310 1.00 94.75 88 TRP A O 1
ATOM 630 N N . ARG A 1 89 ? -5.390 -7.561 4.345 1.00 94.50 89 ARG A N 1
ATOM 631 C CA . ARG A 1 89 ? -4.410 -8.537 3.857 1.00 94.50 89 ARG A CA 1
ATOM 632 C C . ARG A 1 89 ? -5.090 -9.647 3.061 1.00 94.50 89 ARG A C 1
ATOM 634 O O . ARG A 1 89 ? -4.631 -9.955 1.967 1.00 94.50 89 ARG A O 1
ATOM 641 N N . ALA A 1 90 ? -6.167 -10.233 3.584 1.00 93.31 90 ALA A N 1
ATOM 642 C CA . ALA A 1 90 ? -6.895 -11.289 2.883 1.00 93.31 90 ALA A CA 1
ATOM 643 C C . ALA A 1 90 ? -7.453 -10.802 1.532 1.00 93.31 90 ALA A C 1
ATOM 645 O O . ALA A 1 90 ? -7.269 -11.473 0.517 1.00 93.31 90 ALA A O 1
ATOM 646 N N . ALA A 1 91 ? -8.055 -9.609 1.503 1.00 91.62 91 ALA A N 1
ATOM 647 C CA . ALA A 1 91 ? -8.597 -9.007 0.286 1.00 91.62 91 ALA A CA 1
ATOM 648 C C . ALA A 1 91 ? -7.511 -8.721 -0.768 1.00 91.62 91 ALA A C 1
ATOM 650 O O . ALA A 1 91 ? -7.691 -9.046 -1.942 1.00 91.62 91 ALA A O 1
ATOM 651 N N . VAL A 1 92 ? -6.365 -8.165 -0.359 1.00 91.88 92 VAL A N 1
ATOM 652 C CA . VAL A 1 92 ? -5.229 -7.909 -1.260 1.00 91.88 92 VAL A CA 1
ATOM 653 C C . VAL A 1 92 ? -4.678 -9.218 -1.819 1.00 91.88 92 VAL A C 1
ATOM 655 O O . VAL A 1 92 ? -4.517 -9.331 -3.029 1.00 91.88 92 VAL A O 1
ATOM 658 N N . MET A 1 93 ? -4.449 -10.228 -0.973 1.00 92.19 93 MET A N 1
ATOM 659 C CA . MET A 1 93 ? -3.957 -11.538 -1.422 1.00 92.19 93 MET A CA 1
ATOM 660 C C . MET A 1 93 ? -4.903 -12.199 -2.430 1.00 92.19 93 MET A C 1
ATOM 662 O O . MET A 1 93 ? -4.430 -12.785 -3.397 1.00 92.19 93 MET A O 1
ATOM 666 N N . ALA A 1 94 ? -6.219 -12.076 -2.239 1.00 90.94 94 ALA A N 1
ATOM 667 C CA . ALA A 1 94 ? -7.207 -12.605 -3.179 1.00 90.94 94 ALA A CA 1
ATOM 668 C C . ALA A 1 94 ? -7.224 -11.853 -4.525 1.00 90.94 94 ALA A C 1
ATOM 670 O O . ALA A 1 94 ? -7.552 -12.439 -5.554 1.00 90.94 94 ALA A O 1
ATOM 671 N N . GLY A 1 95 ? -6.883 -10.560 -4.523 1.00 86.44 95 GLY A N 1
ATOM 672 C CA . GLY A 1 95 ? -6.820 -9.728 -5.727 1.00 86.44 95 GLY A CA 1
ATOM 673 C C . GLY A 1 95 ? -5.491 -9.799 -6.485 1.00 86.44 95 GLY A C 1
ATOM 674 O O . GLY A 1 95 ? -5.454 -9.474 -7.673 1.00 86.44 95 GLY A O 1
ATOM 675 N N . MET A 1 96 ? -4.402 -10.215 -5.831 1.00 83.25 96 MET A N 1
ATOM 676 C CA . MET A 1 96 ? -3.088 -10.322 -6.464 1.00 83.25 96 MET A CA 1
ATOM 677 C C . MET A 1 96 ? -3.066 -11.461 -7.488 1.00 83.25 96 MET A C 1
ATOM 679 O O . MET A 1 96 ? -3.083 -12.639 -7.142 1.00 83.25 96 MET A O 1
ATOM 683 N N . ARG A 1 97 ? -2.953 -11.105 -8.769 1.00 70.25 97 ARG A N 1
ATOM 684 C CA . ARG A 1 97 ? -2.670 -12.039 -9.869 1.00 70.25 97 ARG A CA 1
ATOM 685 C C . ARG A 1 97 ? -1.161 -12.235 -10.032 1.00 70.25 97 ARG A C 1
ATOM 687 O O . ARG A 1 97 ? -0.622 -11.980 -11.105 1.00 70.25 97 ARG A O 1
ATOM 69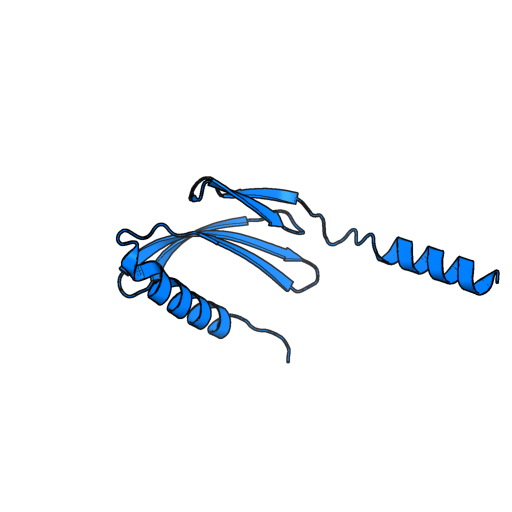4 N N . ALA A 1 98 ? -0.465 -12.602 -8.957 1.00 58.12 98 ALA A N 1
ATOM 695 C CA . ALA A 1 98 ? 0.968 -12.861 -9.045 1.00 58.12 98 ALA A CA 1
ATOM 696 C C . ALA A 1 98 ? 1.208 -14.036 -10.019 1.00 58.12 98 ALA A C 1
ATOM 698 O O . ALA A 1 98 ? 0.560 -15.074 -9.852 1.00 58.12 98 ALA A O 1
ATOM 699 N N . PRO A 1 99 ? 2.079 -13.902 -11.038 1.00 53.75 99 PRO A N 1
ATOM 700 C CA . PRO A 1 99 ? 2.558 -15.074 -11.759 1.00 53.75 99 PRO A CA 1
ATOM 701 C C . PRO A 1 99 ? 3.263 -16.003 -10.757 1.00 53.75 99 PRO A C 1
ATOM 703 O O . PRO A 1 99 ? 3.962 -15.520 -9.864 1.00 53.75 99 PRO A O 1
ATOM 706 N N . ALA A 1 100 ? 2.994 -17.308 -10.865 1.00 43.19 100 ALA A N 1
ATOM 707 C CA . ALA A 1 100 ? 3.595 -18.343 -10.022 1.00 43.19 100 ALA A CA 1
ATOM 708 C C . ALA A 1 100 ? 5.115 -18.438 -10.217 1.00 43.19 100 ALA A C 1
ATOM 710 O O . ALA A 1 100 ? 5.572 -18.214 -11.363 1.00 43.19 100 ALA A O 1
#

Sequence (100 aa):
MKIILGMAALAILAACSPALNWRQVSLAEAGLVASLPCKPDRVERAVELAGTSVTMHMMGCEAEGATFAVACARLNDPALAGAALTHWRAAVMAGMRAPA

Secondary structure (DSSP, 8-state):
-HHHHHHHHHHHHHHS-TT---EEEEETTTTEEEEESSPPEEEEEEEEETTEEEEEEEEEEEETTEEEEEEEE--S-GGGHHHHHHHHHHHHHHH-----

Radius of gyration: 18.9 Å; chains: 1; bounding box: 60×32×36 Å

pLDDT: mean 87.33, std 11.41, range [43.19, 96.19]